Protein AF-A0A2K4L163-F1 (afdb_monomer)

Structure (mmCIF, N/CA/C/O backbone):
data_AF-A0A2K4L163-F1
#
_entry.id   AF-A0A2K4L163-F1
#
loop_
_atom_site.group_PDB
_atom_site.id
_atom_site.type_symbol
_atom_site.label_atom_id
_atom_site.label_alt_id
_atom_site.label_comp_id
_atom_site.label_asym_id
_atom_site.label_entity_id
_atom_site.label_seq_id
_atom_site.pdbx_PDB_ins_code
_atom_site.Cartn_x
_atom_site.Cartn_y
_atom_site.Cartn_z
_atom_site.occupancy
_atom_site.B_iso_or_equiv
_atom_site.auth_seq_id
_atom_site.auth_comp_id
_atom_site.auth_asym_id
_atom_site.auth_atom_id
_atom_site.pdbx_PDB_model_num
ATOM 1 N N . MET A 1 1 ? 5.699 -0.686 -24.375 1.00 51.09 1 MET A N 1
ATOM 2 C CA . MET A 1 1 ? 4.325 -0.145 -24.304 1.00 51.09 1 MET A CA 1
ATOM 3 C C . MET A 1 1 ? 3.950 -0.072 -22.839 1.00 51.09 1 MET A C 1
ATOM 5 O O . MET A 1 1 ? 4.168 -1.061 -22.158 1.00 51.09 1 MET A O 1
ATOM 9 N N . SER A 1 2 ? 3.472 1.077 -22.357 1.00 65.19 2 SER A N 1
ATOM 10 C CA . 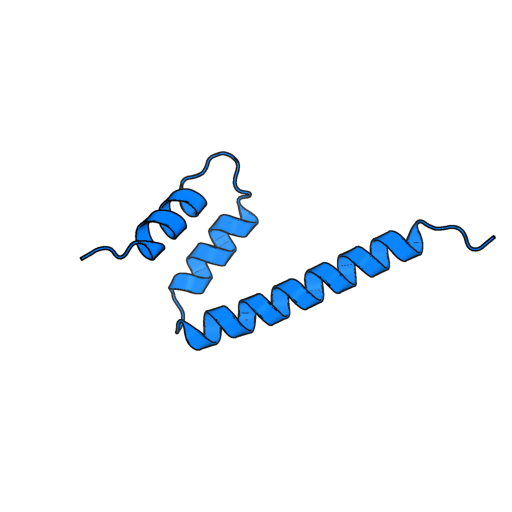SER A 1 2 ? 2.908 1.180 -21.004 1.00 65.19 2 SER A CA 1
ATOM 11 C C . SER A 1 2 ? 1.527 0.530 -21.036 1.00 65.19 2 SER A C 1
ATOM 13 O O . SER A 1 2 ? 0.732 0.852 -21.917 1.00 65.19 2 SER A O 1
ATOM 15 N N . THR A 1 3 ? 1.273 -0.407 -20.137 1.00 88.06 3 THR A N 1
ATOM 16 C CA . THR A 1 3 ? -0.028 -1.061 -19.979 1.00 88.06 3 THR A CA 1
ATOM 17 C C . THR A 1 3 ? -1.010 -0.132 -19.258 1.00 88.06 3 THR A C 1
ATOM 19 O O . THR A 1 3 ? -0.602 0.859 -18.652 1.00 88.06 3 THR A O 1
ATOM 22 N N . GLN A 1 4 ? -2.310 -0.439 -19.318 1.00 92.25 4 GLN A N 1
ATOM 23 C CA . GLN A 1 4 ? -3.341 0.298 -18.575 1.00 92.25 4 GLN A CA 1
ATOM 24 C C . GLN A 1 4 ? -3.027 0.342 -17.068 1.00 92.25 4 GLN A C 1
ATOM 26 O O . GLN A 1 4 ? -3.140 1.394 -16.447 1.00 92.25 4 GLN A O 1
ATOM 31 N N . ILE A 1 5 ? -2.531 -0.765 -16.503 1.00 93.50 5 ILE A N 1
ATOM 32 C CA . ILE A 1 5 ? -2.176 -0.829 -15.082 1.00 93.50 5 ILE A CA 1
ATOM 33 C C . ILE A 1 5 ? -1.001 0.100 -14.731 1.00 93.50 5 ILE A C 1
ATOM 35 O O . ILE A 1 5 ? -1.019 0.739 -13.683 1.00 93.50 5 ILE A O 1
ATOM 39 N N . ASP A 1 6 ? -0.030 0.290 -15.633 1.00 94.56 6 ASP A N 1
ATOM 40 C CA . ASP A 1 6 ? 1.066 1.247 -15.414 1.00 94.56 6 ASP A CA 1
ATOM 41 C C . ASP A 1 6 ? 0.566 2.698 -15.310 1.00 94.56 6 ASP A C 1
ATOM 43 O O . ASP A 1 6 ? 1.213 3.531 -14.673 1.00 94.56 6 ASP A O 1
ATOM 47 N N . HIS A 1 7 ? -0.558 3.027 -15.958 1.00 95.38 7 HIS A N 1
ATOM 48 C CA . HIS A 1 7 ? -1.177 4.346 -15.835 1.00 95.38 7 HIS A CA 1
ATOM 49 C C . HIS A 1 7 ? -1.803 4.523 -14.452 1.00 95.38 7 HIS A C 1
ATOM 51 O O . HIS A 1 7 ? -1.486 5.489 -13.764 1.00 95.38 7 HIS A O 1
ATOM 57 N N . GLU A 1 8 ? -2.606 3.556 -14.015 1.00 96.69 8 GLU A N 1
ATOM 58 C CA . GLU A 1 8 ? -3.280 3.579 -12.710 1.00 96.69 8 GLU A CA 1
ATOM 59 C C . GLU A 1 8 ? -2.272 3.629 -11.552 1.00 96.69 8 GLU A C 1
ATOM 61 O O . GLU A 1 8 ? -2.407 4.425 -10.621 1.00 96.69 8 GLU A O 1
ATOM 66 N N . ILE A 1 9 ? -1.185 2.856 -11.648 1.00 96.94 9 ILE A N 1
ATOM 67 C CA . ILE A 1 9 ? -0.074 2.903 -10.690 1.00 96.94 9 ILE A CA 1
ATOM 68 C C . ILE A 1 9 ? 0.521 4.316 -10.618 1.00 96.94 9 ILE A C 1
ATOM 70 O O . ILE A 1 9 ? 0.730 4.857 -9.528 1.00 96.94 9 ILE A O 1
ATOM 74 N N . ARG A 1 10 ? 0.781 4.949 -11.770 1.00 97.00 10 ARG A N 1
ATOM 75 C CA . ARG A 1 10 ? 1.315 6.319 -11.814 1.00 97.00 10 ARG A CA 1
ATOM 76 C C . ARG A 1 10 ? 0.331 7.337 -11.259 1.00 97.00 10 ARG A C 1
ATOM 78 O O . ARG A 1 10 ? 0.777 8.297 -10.634 1.00 97.00 10 ARG A O 1
ATOM 85 N N . GLU A 1 11 ? -0.969 7.161 -11.469 1.00 97.50 11 GLU A N 1
ATOM 86 C CA . GLU A 1 11 ? -1.986 8.036 -10.885 1.00 97.50 11 GLU A CA 1
ATOM 87 C C . GLU A 1 11 ? -1.935 7.9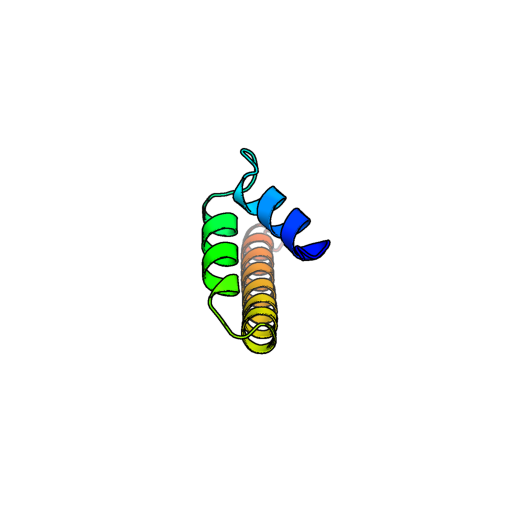86 -9.358 1.00 97.50 11 GLU A C 1
ATOM 89 O O . GLU A 1 11 ? -1.906 9.038 -8.723 1.00 97.50 11 GLU A O 1
ATOM 94 N N . VAL A 1 12 ? -1.812 6.798 -8.757 1.00 97.69 12 VAL A N 1
ATOM 95 C CA . VAL A 1 12 ? -1.663 6.660 -7.297 1.00 97.69 12 VAL A CA 1
ATOM 96 C C . VAL A 1 12 ? -0.364 7.301 -6.803 1.00 97.69 12 VAL A C 1
ATOM 98 O O . VAL A 1 12 ? -0.391 8.087 -5.852 1.00 97.69 12 VAL A O 1
ATOM 101 N N . LEU A 1 13 ? 0.769 7.025 -7.459 1.00 97.81 13 LEU A N 1
ATOM 102 C CA . LEU A 1 13 ? 2.075 7.570 -7.063 1.00 97.81 13 LEU A CA 1
ATOM 103 C C . LEU A 1 13 ? 2.119 9.106 -7.143 1.00 97.81 13 LEU A C 1
ATOM 105 O O . LEU A 1 13 ? 2.680 9.760 -6.260 1.00 97.81 13 LEU A O 1
ATOM 109 N N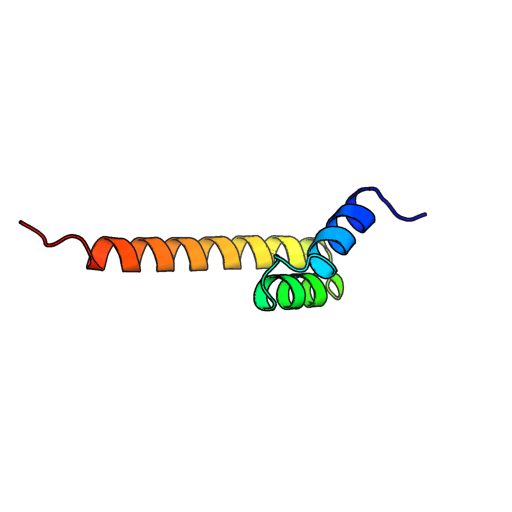 . ASN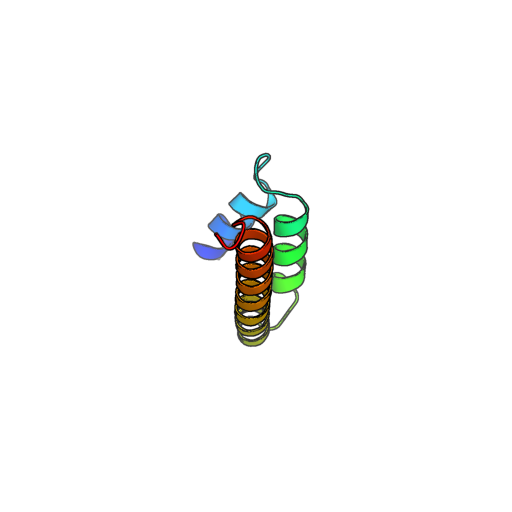 A 1 14 ? 1.478 9.694 -8.155 1.00 97.50 14 ASN A N 1
ATOM 110 C CA . ASN A 1 14 ? 1.451 11.144 -8.364 1.00 97.50 14 ASN A CA 1
ATOM 111 C C . ASN A 1 14 ? 0.277 11.849 -7.669 1.00 97.50 14 ASN A C 1
ATOM 113 O O . ASN A 1 14 ? 0.266 13.077 -7.586 1.00 97.50 14 ASN A O 1
ATOM 117 N N . SER A 1 15 ? -0.701 11.105 -7.148 1.00 97.19 15 SER A N 1
ATOM 118 C CA . SER A 1 15 ? -1.903 11.679 -6.545 1.00 97.19 15 SER A CA 1
ATOM 119 C C . SER A 1 15 ? -1.563 12.522 -5.311 1.00 97.19 15 SER A C 1
ATOM 121 O O . SER A 1 15 ? -1.004 11.993 -4.349 1.00 97.19 15 SER A O 1
ATOM 123 N N . PRO A 1 16 ? -1.917 13.818 -5.253 1.00 95.69 16 PRO A N 1
ATOM 124 C CA . PRO A 1 16 ? -1.654 14.653 -4.079 1.00 95.69 16 PRO A CA 1
ATOM 125 C C . PRO A 1 16 ? -2.503 14.262 -2.859 1.00 95.69 16 PRO A C 1
ATOM 127 O O . PRO A 1 16 ? -2.187 14.675 -1.748 1.00 95.69 16 PRO A O 1
ATOM 130 N N . VAL A 1 17 ? -3.564 13.469 -3.056 1.00 96.25 17 VAL A N 1
ATOM 131 C CA . VAL A 1 17 ? -4.469 13.013 -1.988 1.00 96.25 17 VAL A CA 1
ATOM 132 C C . VAL A 1 17 ? -4.161 11.596 -1.499 1.00 96.25 17 VAL A C 1
ATOM 134 O O . VAL A 1 17 ? -4.643 11.200 -0.440 1.00 96.25 17 VAL A O 1
ATOM 137 N N . ALA A 1 18 ? -3.352 10.827 -2.235 1.00 97.06 18 ALA A N 1
ATOM 138 C CA . ALA A 1 18 ? -2.862 9.540 -1.755 1.00 97.06 18 ALA A CA 1
ATOM 139 C C . ALA A 1 18 ? -1.840 9.752 -0.630 1.00 97.06 18 ALA A C 1
ATOM 141 O O . ALA A 1 18 ? -0.961 10.614 -0.720 1.00 97.06 18 ALA A O 1
ATOM 142 N N . SER A 1 19 ? -1.939 8.947 0.429 1.00 97.75 19 SER A N 1
ATOM 143 C CA . SER A 1 19 ? -1.023 9.042 1.563 1.00 97.75 19 SER A CA 1
ATOM 144 C C . SER A 1 19 ? 0.406 8.669 1.155 1.00 97.75 19 SER A C 1
ATOM 146 O O . SER A 1 19 ? 0.619 7.789 0.318 1.00 97.75 19 SER A O 1
ATOM 148 N N . ASN A 1 20 ? 1.402 9.299 1.785 1.00 97.44 20 ASN A N 1
ATOM 149 C CA . ASN A 1 20 ? 2.812 8.969 1.537 1.00 97.44 20 ASN A CA 1
ATOM 150 C C . ASN A 1 20 ? 3.106 7.491 1.820 1.00 97.44 20 ASN A C 1
ATOM 152 O O . ASN A 1 20 ? 3.822 6.858 1.056 1.00 97.44 20 ASN A O 1
ATOM 156 N N . TRP A 1 21 ? 2.476 6.920 2.853 1.00 97.19 21 TRP A N 1
ATOM 157 C CA . TRP A 1 21 ? 2.611 5.499 3.168 1.00 97.19 21 TRP A CA 1
ATOM 158 C C . TRP A 1 21 ? 2.164 4.599 2.008 1.00 97.19 21 TRP A C 1
ATOM 160 O O . TRP A 1 21 ? 2.884 3.674 1.646 1.00 97.19 21 TRP A O 1
ATOM 170 N N . LEU A 1 22 ? 1.015 4.892 1.384 1.00 97.69 22 LEU A N 1
ATOM 171 C CA . LEU A 1 22 ? 0.521 4.108 0.248 1.00 97.69 22 LEU A CA 1
ATOM 172 C C . LEU A 1 22 ? 1.463 4.219 -0.956 1.00 97.69 22 LEU A C 1
ATOM 174 O O . LEU A 1 22 ? 1.753 3.217 -1.603 1.00 97.69 22 LEU A O 1
ATOM 178 N N . LYS A 1 23 ? 1.971 5.423 -1.237 1.00 98.31 23 LYS A N 1
ATOM 179 C CA . LYS A 1 23 ? 2.916 5.650 -2.338 1.00 98.31 23 LYS A CA 1
ATOM 180 C C . LYS A 1 23 ? 4.229 4.905 -2.133 1.00 98.31 23 LYS A C 1
ATOM 182 O O . LYS A 1 23 ? 4.724 4.283 -3.064 1.00 98.31 23 LYS A O 1
ATOM 187 N N . GLU A 1 24 ? 4.780 4.949 -0.924 1.00 98.06 24 GLU A N 1
ATOM 188 C CA . GLU A 1 24 ? 6.012 4.234 -0.582 1.00 98.06 24 GLU A CA 1
ATOM 189 C C . GLU A 1 24 ? 5.822 2.715 -0.636 1.00 98.06 24 GLU A C 1
ATOM 191 O O . GLU A 1 24 ? 6.685 2.011 -1.161 1.00 98.06 24 GLU A O 1
ATOM 196 N N . ALA A 1 25 ? 4.696 2.208 -0.124 1.00 97.38 25 ALA A N 1
ATOM 197 C CA . ALA A 1 25 ? 4.369 0.787 -0.172 1.00 97.38 25 ALA A CA 1
ATOM 198 C C . ALA A 1 25 ? 4.225 0.298 -1.620 1.00 97.38 25 ALA A C 1
ATOM 200 O O . ALA A 1 25 ? 4.844 -0.697 -1.993 1.00 97.38 25 ALA A O 1
ATOM 201 N N . LEU A 1 26 ? 3.481 1.038 -2.451 1.00 97.75 26 LEU A N 1
ATOM 202 C CA . LEU A 1 26 ? 3.328 0.734 -3.871 1.00 97.75 26 LEU A CA 1
ATOM 203 C C . LEU A 1 26 ? 4.671 0.817 -4.608 1.00 97.75 26 LEU A C 1
ATOM 205 O O . LEU A 1 26 ? 5.006 -0.099 -5.346 1.00 97.75 26 LEU A O 1
ATOM 209 N N . GLY A 1 27 ? 5.473 1.857 -4.364 1.00 97.50 27 GLY A N 1
ATOM 210 C CA . GLY A 1 27 ? 6.802 1.999 -4.963 1.00 97.50 27 GLY A CA 1
ATOM 211 C C . GLY A 1 27 ? 7.706 0.795 -4.686 1.00 97.50 27 GLY A C 1
ATOM 212 O O . GLY A 1 27 ? 8.270 0.233 -5.618 1.00 97.50 27 GLY A O 1
ATOM 213 N N . LYS A 1 28 ? 7.770 0.339 -3.429 1.00 97.12 28 LYS A N 1
ATOM 214 C CA . LYS A 1 28 ? 8.548 -0.852 -3.043 1.00 97.12 28 LYS A CA 1
ATOM 215 C C . LYS A 1 28 ? 7.980 -2.151 -3.613 1.00 97.12 28 LYS A C 1
ATOM 217 O O . LYS A 1 28 ? 8.742 -3.053 -3.945 1.00 97.12 28 LYS A O 1
ATOM 222 N N . ALA A 1 29 ? 6.657 -2.265 -3.726 1.00 97.19 29 ALA A N 1
ATOM 223 C CA . ALA A 1 29 ? 6.014 -3.437 -4.315 1.00 97.19 29 ALA A CA 1
ATOM 224 C C . ALA A 1 29 ? 6.391 -3.614 -5.798 1.00 97.19 29 ALA A C 1
ATOM 226 O O . ALA A 1 29 ? 6.589 -4.740 -6.243 1.00 97.19 29 ALA A O 1
ATOM 227 N N . LEU A 1 30 ? 6.568 -2.514 -6.541 1.00 96.75 30 LEU A N 1
ATOM 228 C CA . LEU A 1 30 ? 6.962 -2.537 -7.958 1.00 96.75 30 LEU A CA 1
ATOM 229 C C . LEU A 1 30 ? 8.414 -2.981 -8.198 1.00 96.75 30 LEU A C 1
ATOM 231 O O . LEU A 1 30 ? 8.769 -3.293 -9.332 1.00 96.75 30 LEU A O 1
ATOM 235 N N . GLU A 1 31 ? 9.256 -3.007 -7.162 1.00 96.81 31 GLU A N 1
ATOM 236 C CA . GLU A 1 31 ? 10.639 -3.502 -7.239 1.00 96.81 31 GLU A CA 1
ATOM 237 C C . GLU A 1 31 ? 10.733 -5.033 -7.079 1.00 96.81 31 GLU A C 1
ATOM 239 O O . GLU A 1 31 ? 11.810 -5.609 -7.241 1.00 96.81 31 GLU A O 1
ATOM 244 N N . ARG A 1 32 ? 9.622 -5.699 -6.736 1.00 95.31 32 ARG A N 1
ATOM 245 C CA . ARG A 1 32 ? 9.547 -7.142 -6.456 1.00 95.31 32 ARG A CA 1
ATOM 246 C C . ARG A 1 32 ? 8.962 -7.913 -7.640 1.00 95.31 32 ARG A C 1
ATOM 248 O O . ARG A 1 32 ? 8.412 -7.333 -8.574 1.00 95.31 32 ARG A O 1
ATOM 255 N N . ASP A 1 33 ? 9.050 -9.241 -7.572 1.00 97.94 33 ASP A N 1
ATOM 256 C CA . ASP A 1 33 ? 8.226 -10.097 -8.424 1.00 97.94 33 ASP A CA 1
ATOM 257 C C . ASP A 1 33 ? 6.739 -9.806 -8.163 1.00 97.94 33 ASP A C 1
ATOM 259 O O . ASP A 1 33 ? 6.321 -9.627 -7.014 1.00 97.94 33 ASP A O 1
ATOM 263 N N . CYS A 1 34 ? 5.940 -9.717 -9.227 1.00 94.69 34 CYS A N 1
ATOM 264 C CA . CYS A 1 34 ? 4.555 -9.271 -9.114 1.00 94.69 34 CYS A CA 1
ATOM 265 C C . CYS A 1 34 ? 3.661 -10.265 -8.356 1.00 94.69 34 CYS A C 1
ATOM 267 O O . CYS A 1 34 ? 2.686 -9.834 -7.739 1.00 94.69 34 CYS A O 1
ATOM 269 N N . VAL A 1 35 ? 3.993 -11.562 -8.358 1.00 97.75 35 VAL A N 1
ATOM 270 C CA . VAL A 1 35 ? 3.255 -12.585 -7.606 1.00 97.75 35 VAL A CA 1
ATOM 271 C C . VAL A 1 35 ? 3.555 -12.453 -6.114 1.00 97.75 35 VAL A C 1
ATOM 273 O O . VAL A 1 35 ? 2.629 -12.430 -5.303 1.00 97.75 35 VAL A O 1
ATOM 276 N N . ASP A 1 36 ? 4.827 -12.287 -5.749 1.00 98.00 36 ASP A N 1
ATOM 277 C CA . ASP A 1 36 ? 5.233 -12.077 -4.355 1.00 98.00 36 ASP A CA 1
ATOM 278 C C . ASP A 1 36 ? 4.652 -10.775 -3.790 1.00 98.00 36 ASP A C 1
ATOM 280 O O . ASP A 1 36 ? 4.101 -10.762 -2.691 1.00 98.00 36 ASP A O 1
ATOM 284 N N . ALA A 1 37 ? 4.720 -9.684 -4.558 1.00 97.62 37 ALA A N 1
ATOM 285 C CA . ALA A 1 37 ? 4.191 -8.385 -4.153 1.00 97.62 37 ALA A CA 1
ATOM 286 C C . ALA A 1 37 ? 2.677 -8.418 -3.890 1.00 97.62 37 ALA A C 1
ATOM 288 O O . ALA A 1 37 ? 2.207 -7.809 -2.928 1.00 97.62 37 ALA A O 1
ATOM 289 N N . ALA A 1 38 ? 1.918 -9.132 -4.727 1.00 97.44 38 ALA A N 1
ATOM 290 C CA . ALA A 1 38 ? 0.480 -9.298 -4.543 1.00 97.4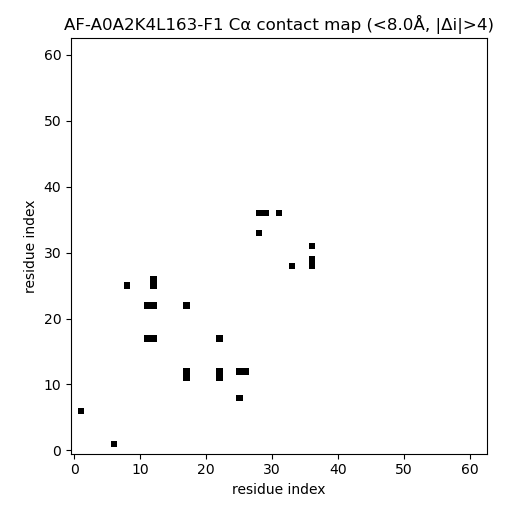4 38 ALA A CA 1
ATOM 291 C C . ALA A 1 38 ? 0.162 -10.108 -3.275 1.00 97.44 38 ALA A C 1
ATOM 293 O O . ALA A 1 38 ? -0.660 -9.675 -2.468 1.00 97.44 38 ALA A O 1
ATOM 294 N N . ASN A 1 39 ? 0.864 -11.223 -3.053 1.00 98.25 39 ASN A N 1
ATOM 295 C CA . ASN A 1 39 ? 0.696 -12.038 -1.846 1.00 98.25 39 ASN A CA 1
ATOM 296 C C . ASN A 1 39 ? 1.040 -11.250 -0.567 1.00 98.25 39 ASN A C 1
ATOM 298 O O . ASN A 1 39 ? 0.288 -11.282 0.408 1.00 98.25 39 ASN A O 1
ATOM 302 N N . ASP A 1 40 ? 2.144 -10.494 -0.573 1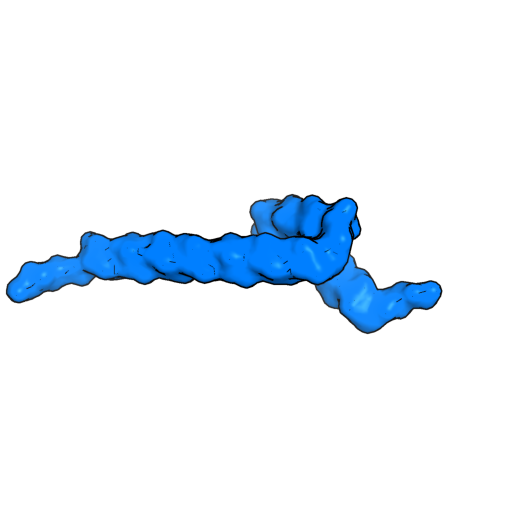.00 97.75 40 ASP A N 1
ATOM 303 C CA . ASP A 1 40 ? 2.545 -9.640 0.552 1.00 97.75 40 ASP A CA 1
ATOM 304 C C . ASP A 1 40 ? 1.483 -8.563 0.850 1.00 97.75 40 ASP A C 1
ATOM 306 O O . ASP A 1 40 ? 1.193 -8.265 2.014 1.00 97.75 40 ASP A O 1
ATOM 310 N N . ALA A 1 41 ? 0.871 -7.990 -0.193 1.00 97.31 41 ALA A N 1
ATOM 311 C CA . ALA A 1 41 ? -0.183 -6.989 -0.058 1.00 97.31 41 ALA A CA 1
ATOM 312 C C . ALA A 1 41 ? -1.475 -7.565 0.546 1.00 97.31 41 ALA A C 1
ATOM 314 O O . ALA A 1 41 ? -2.101 -6.898 1.374 1.00 97.31 41 ALA A O 1
ATOM 315 N N . GLU A 1 42 ? -1.857 -8.798 0.199 1.00 98.38 42 GLU A N 1
ATOM 316 C CA . GLU A 1 42 ? -2.998 -9.485 0.820 1.00 98.38 42 GLU A CA 1
ATOM 317 C C . GLU A 1 42 ? -2.772 -9.717 2.318 1.00 98.38 42 GLU A C 1
ATOM 319 O O . GLU A 1 42 ? -3.641 -9.397 3.135 1.00 98.38 42 GLU A O 1
ATOM 324 N N . VAL A 1 43 ? -1.581 -10.194 2.698 1.00 98.31 43 VAL A N 1
ATOM 325 C CA . VAL A 1 43 ? -1.202 -10.384 4.109 1.00 98.31 43 VAL A CA 1
ATOM 326 C C . VAL A 1 43 ? -1.227 -9.054 4.864 1.00 98.31 43 VAL A C 1
ATOM 328 O O . VAL A 1 43 ? -1.753 -8.970 5.976 1.00 98.31 43 VAL A O 1
ATOM 331 N N . LEU A 1 44 ? -0.690 -7.991 4.262 1.00 97.81 44 LEU A N 1
ATOM 332 C CA . LEU A 1 44 ? -0.704 -6.653 4.847 1.00 97.81 44 LEU A CA 1
ATOM 333 C C . LEU A 1 44 ? -2.134 -6.143 5.062 1.00 97.81 44 LEU A C 1
ATOM 335 O O . LEU A 1 44 ? -2.445 -5.637 6.142 1.00 97.81 44 LEU A O 1
ATOM 339 N N . MET A 1 45 ? -3.007 -6.292 4.065 1.00 97.94 45 MET A N 1
ATOM 340 C CA . MET A 1 45 ? -4.412 -5.894 4.155 1.00 97.94 45 MET A CA 1
ATOM 341 C C . MET A 1 45 ? -5.134 -6.638 5.286 1.00 97.94 45 MET A C 1
ATOM 343 O O . MET A 1 45 ? -5.813 -6.004 6.095 1.00 97.94 45 MET A O 1
ATOM 347 N N . ASP A 1 46 ? -4.956 -7.957 5.382 1.00 98.38 46 ASP A N 1
ATOM 348 C CA . ASP A 1 46 ? -5.547 -8.782 6.440 1.00 98.38 46 ASP A CA 1
ATOM 349 C C . ASP A 1 46 ? -5.111 -8.319 7.843 1.00 98.38 46 ASP A C 1
ATOM 351 O O . ASP A 1 46 ? -5.946 -8.119 8.730 1.00 98.3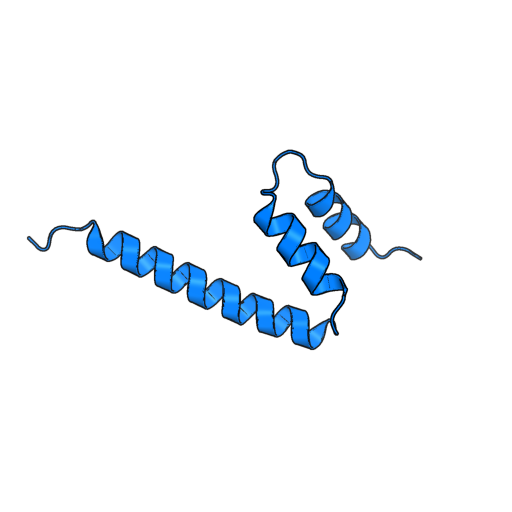8 46 ASP A O 1
ATOM 355 N N . LEU A 1 47 ? -3.818 -8.048 8.042 1.00 98.31 47 LEU A N 1
ATOM 356 C CA . LEU A 1 47 ? -3.298 -7.547 9.319 1.00 98.31 47 LEU A CA 1
ATOM 357 C C . LEU A 1 47 ? -3.841 -6.158 9.679 1.00 98.31 47 LEU A C 1
ATOM 359 O O . LEU A 1 47 ? -4.172 -5.907 10.843 1.00 98.31 47 LEU A O 1
ATOM 363 N N . LEU A 1 48 ? -3.940 -5.249 8.705 1.00 96.88 48 LEU A N 1
ATOM 364 C CA . LEU A 1 48 ? -4.496 -3.911 8.920 1.00 96.88 48 LEU A CA 1
ATOM 365 C C . LEU A 1 48 ? -5.983 -3.975 9.281 1.00 96.88 48 LEU A C 1
ATOM 367 O O . LEU A 1 48 ? -6.405 -3.280 10.207 1.00 96.88 48 LEU A O 1
ATOM 371 N N . ASN A 1 49 ? -6.75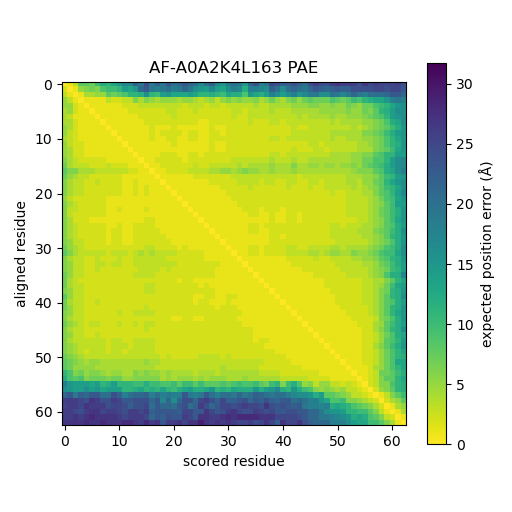0 -4.841 8.617 1.00 96.88 49 ASN A N 1
ATOM 372 C CA . ASN A 1 49 ? -8.161 -5.062 8.926 1.00 96.88 49 ASN A CA 1
ATOM 373 C C . ASN A 1 49 ? -8.341 -5.626 10.336 1.00 96.88 49 ASN A C 1
ATOM 375 O O . ASN A 1 49 ? -9.063 -5.029 11.131 1.00 96.88 49 ASN A O 1
ATOM 379 N N . LYS A 1 50 ? -7.609 -6.687 10.698 1.00 96.94 50 LYS A N 1
ATOM 380 C CA . LYS A 1 50 ? -7.630 -7.254 12.058 1.00 96.94 50 LYS A CA 1
ATOM 381 C C . LYS A 1 50 ? -7.297 -6.205 13.114 1.00 96.94 50 LYS A C 1
ATOM 383 O O . LYS A 1 50 ? -7.993 -6.084 14.115 1.00 96.94 50 LYS A O 1
ATOM 388 N N . ARG A 1 51 ? -6.264 -5.390 12.881 1.00 96.06 51 ARG A N 1
ATOM 389 C CA . ARG A 1 51 ? -5.901 -4.294 13.790 1.00 96.06 51 ARG A CA 1
ATOM 390 C C . ARG A 1 51 ? -7.024 -3.261 13.924 1.00 96.06 51 ARG A C 1
ATOM 392 O O . ARG A 1 51 ? -7.249 -2.751 15.020 1.00 96.06 51 ARG A O 1
ATOM 399 N N . CYS A 1 52 ? -7.689 -2.933 12.822 1.00 95.19 52 CYS A N 1
ATOM 400 C CA . CYS A 1 52 ? -8.809 -2.000 12.794 1.00 95.19 52 CYS A CA 1
ATOM 401 C C . CYS A 1 52 ? -9.997 -2.544 13.601 1.00 95.19 52 CYS A C 1
ATOM 403 O O . CYS A 1 52 ? -10.518 -1.860 14.478 1.00 95.19 52 CYS A O 1
ATOM 405 N N . GLU A 1 53 ? -10.367 -3.804 13.370 1.00 94.69 53 GLU A N 1
ATOM 406 C CA . GLU A 1 53 ? -11.424 -4.498 14.108 1.00 94.69 53 GLU A CA 1
ATOM 407 C C . GLU A 1 53 ? -11.146 -4.548 15.610 1.00 94.69 53 GLU A C 1
ATOM 409 O O . GLU A 1 53 ? -12.032 -4.248 16.405 1.00 94.69 53 GLU A O 1
ATOM 414 N N . GLU A 1 54 ? -9.919 -4.882 16.013 1.00 94.31 54 GLU A N 1
ATOM 415 C CA . GLU A 1 54 ? -9.536 -4.904 17.428 1.00 94.31 54 GLU A CA 1
ATOM 416 C C . GLU A 1 54 ? -9.615 -3.510 18.064 1.00 94.31 54 GLU A C 1
ATOM 418 O O . GLU A 1 54 ? -10.125 -3.364 19.177 1.00 94.31 54 GLU A O 1
ATOM 423 N N . ALA A 1 55 ? -9.197 -2.465 17.343 1.00 92.31 55 ALA A N 1
ATOM 424 C CA . ALA A 1 55 ? -9.354 -1.090 17.807 1.00 92.31 55 ALA A CA 1
ATOM 425 C C . ALA A 1 55 ? -10.836 -0.706 17.984 1.00 92.31 55 ALA A C 1
ATOM 427 O O . ALA A 1 55 ? -11.174 -0.041 18.959 1.00 92.31 55 ALA A O 1
ATOM 428 N N . PHE A 1 56 ? -11.727 -1.154 17.091 1.00 83.56 56 PHE A N 1
ATOM 429 C CA . PHE A 1 56 ? -13.169 -0.915 17.208 1.00 83.56 56 PHE A CA 1
ATOM 430 C C . PHE A 1 56 ? -13.834 -1.724 18.326 1.00 83.56 56 PHE A C 1
ATOM 432 O O . PHE A 1 56 ? -14.681 -1.183 19.036 1.00 83.56 56 PHE A O 1
ATOM 439 N N . LYS A 1 57 ? -13.444 -2.987 18.537 1.00 80.38 57 LYS A N 1
ATOM 440 C CA . LYS A 1 57 ? -13.942 -3.802 19.661 1.00 80.38 57 LYS A CA 1
ATOM 441 C C . LYS A 1 57 ? -13.575 -3.183 21.008 1.00 80.38 57 LYS A C 1
ATOM 443 O O . LYS A 1 57 ? -14.395 -3.191 21.918 1.00 80.38 57 LYS A O 1
ATOM 448 N N . GLY A 1 58 ? -12.388 -2.580 21.115 1.00 63.12 58 GLY A N 1
ATOM 449 C CA . GLY A 1 58 ? -11.964 -1.834 22.303 1.00 63.12 58 GLY A CA 1
ATOM 450 C C . GLY A 1 58 ? -12.761 -0.550 22.584 1.00 63.12 58 GLY A C 1
ATOM 451 O O . GLY A 1 58 ? -12.631 0.008 23.671 1.00 63.12 58 GLY A O 1
ATOM 452 N N . LEU A 1 59 ? -13.580 -0.079 21.63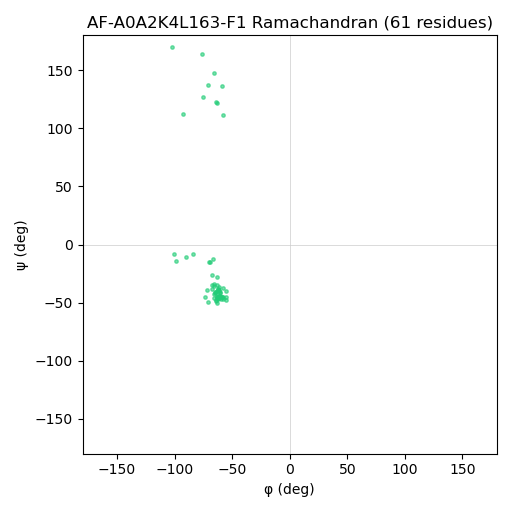5 1.00 60.31 59 LEU A N 1
ATOM 453 C CA . LEU A 1 59 ? -14.398 1.136 21.753 1.00 60.31 59 LEU A CA 1
ATOM 454 C C . LEU A 1 59 ? -15.872 0.860 22.082 1.00 60.31 59 LEU A C 1
ATOM 456 O O . LEU A 1 59 ? -16.604 1.807 22.369 1.00 60.31 59 LEU A O 1
ATOM 460 N N . VAL A 1 60 ? -16.320 -0.400 22.066 1.00 56.34 60 VAL A N 1
ATOM 461 C CA . VAL A 1 60 ? -17.663 -0.764 22.535 1.00 56.34 60 VAL A CA 1
ATOM 462 C C . VAL A 1 60 ? -17.558 -1.152 24.013 1.00 56.34 60 VAL A C 1
ATOM 464 O O . VAL A 1 60 ? -16.955 -2.183 24.320 1.00 56.34 60 VAL A O 1
ATOM 467 N N . PRO A 1 61 ? -18.124 -0.373 24.956 1.00 51.22 61 PRO A N 1
ATOM 468 C CA . PRO A 1 61 ? -18.227 -0.824 26.332 1.00 51.22 61 PRO A CA 1
ATOM 469 C C . PRO A 1 61 ? -19.151 -2.042 26.349 1.00 51.22 61 PRO A C 1
ATOM 471 O O . PRO A 1 61 ? -20.297 -1.958 25.901 1.00 51.22 61 PRO A O 1
ATOM 474 N N . VAL A 1 62 ? -18.654 -3.171 26.856 1.00 58.94 62 VAL A N 1
ATOM 475 C CA . VAL A 1 62 ? -19.509 -4.303 27.227 1.00 58.94 62 VAL A CA 1
ATOM 476 C C . VAL A 1 62 ? -20.505 -3.764 28.255 1.00 58.94 62 VAL A C 1
ATOM 478 O O . VAL A 1 62 ? -20.097 -3.324 29.330 1.00 58.94 62 VAL A O 1
ATOM 481 N N . SER A 1 63 ? -21.779 -3.691 27.861 1.00 58.09 63 SER A N 1
ATOM 482 C CA . SER A 1 63 ? -22.894 -3.382 28.765 1.00 58.09 63 SER A CA 1
ATOM 483 C C . SER A 1 63 ? -23.162 -4.551 29.701 1.00 58.09 63 SER A C 1
ATOM 485 O O . SER A 1 63 ? -22.992 -5.705 29.244 1.00 58.09 63 SER A O 1
#

Radius of gyration: 15.98 Å; Cα contacts (8 Å, |Δi|>4): 13; chains: 1; bounding box: 34×27×53 Å

Solvent-accessible surface area (backbone atoms only — not comparable to full-atom values): 3771 Å² total; per-residue (Å²): 133,86,52,75,65,60,50,57,52,49,49,50,62,67,34,89,82,51,54,68,67,58,35,54,52,52,57,57,36,70,76,47,59,70,68,61,34,50,53,52,49,52,55,50,51,53,53,53,49,54,53,50,51,53,57,52,57,74,68,55,79,86,125

Mean predicted aligned error: 5.5 Å

Secondary structure (DSSP, 8-state):
---HHHHHHHHHHH-TTS-HHHHHHHHHHTTS-HHHHHHHHHHHHHHHHHHHHHHHHTTS---

Foldseek 3Di:
DQDPVNVVLVCLLPPPPRDPVVNVLSVVLVVDDVVVSVVVVVVVVVVVVVVVVVVVVVVDPPD

pLDDT: mean 91.28, std 13.16, range [51.09, 98.38]

Sequence (63 aa):
MSTQIDHEIREVLNSPVASNWLKEALGKALERDCVDAANDAEVLMDLLNKRCEEAFKGLVPVS